Protein AF-A0A937WIR9-F1 (afdb_monomer_lite)

Radius of gyration: 20.34 Å; chains: 1; bounding box: 34×21×72 Å

Secondary structure (DSSP, 8-state):
-TTHHHHHHHHHHHHHHHHHHHHHHHHTT-S-HHHHHHHHHHHHHHHHHHHHHHHHHHHHHHHHHHTT---------

Structure (mmCIF, N/CA/C/O backbone):
data_AF-A0A937WIR9-F1
#
_entry.id   AF-A0A937WIR9-F1
#
loop_
_atom_site.group_PDB
_atom_site.id
_atom_site.type_symbol
_atom_site.label_atom_id
_atom_site.label_alt_id
_atom_site.label_comp_id
_atom_site.label_asym_id
_atom_site.label_entity_id
_atom_site.label_seq_id
_atom_site.pdbx_PDB_ins_code
_atom_site.Cartn_x
_atom_site.Cartn_y
_atom_site.Cartn_z
_atom_site.occupancy
_atom_site.B_iso_or_equiv
_atom_site.auth_seq_id
_atom_site.auth_comp_id
_atom_site.auth_asym_id
_atom_site.auth_atom_id
_atom_site.pdbx_PDB_model_num
ATOM 1 N N . MET A 1 1 ? 20.556 -12.403 -14.921 1.00 52.47 1 MET A N 1
ATOM 2 C CA . MET A 1 1 ? 19.604 -12.680 -13.821 1.00 52.47 1 MET A CA 1
ATOM 3 C C . MET A 1 1 ? 18.575 -11.558 -13.565 1.00 52.47 1 MET A C 1
ATOM 5 O O . MET A 1 1 ? 17.535 -11.868 -13.019 1.00 52.47 1 MET A O 1
ATOM 9 N N . GLY A 1 2 ? 18.736 -10.308 -14.032 1.00 60.94 2 GLY A N 1
ATOM 10 C CA . GLY A 1 2 ? 17.959 -9.152 -13.521 1.00 60.94 2 GLY A CA 1
ATOM 11 C C . GLY A 1 2 ? 16.572 -8.778 -14.096 1.00 60.94 2 GLY A C 1
ATOM 12 O O . GLY A 1 2 ? 16.178 -7.636 -13.919 1.00 60.94 2 GLY A O 1
ATOM 13 N N . LYS A 1 3 ? 15.821 -9.646 -14.800 1.00 60.88 3 LYS A N 1
ATOM 14 C CA . LYS A 1 3 ? 14.445 -9.301 -15.273 1.00 60.88 3 LYS A CA 1
ATOM 15 C C . LYS A 1 3 ? 13.346 -10.118 -14.591 1.00 60.88 3 LYS A C 1
ATOM 17 O O . LYS A 1 3 ? 12.357 -9.559 -14.142 1.00 60.88 3 LYS A O 1
ATOM 22 N N . ILE A 1 4 ? 13.547 -11.431 -14.481 1.00 63.06 4 ILE A N 1
ATOM 23 C CA . ILE A 1 4 ? 12.583 -12.354 -13.858 1.00 63.06 4 ILE A CA 1
ATOM 24 C C . ILE A 1 4 ? 12.423 -12.050 -12.360 1.00 63.06 4 ILE A C 1
ATOM 26 O O . ILE A 1 4 ? 11.323 -12.145 -11.824 1.00 63.06 4 ILE A O 1
ATOM 30 N N . GLU A 1 5 ? 13.509 -11.645 -11.703 1.00 72.12 5 GLU A N 1
ATOM 31 C CA . GLU A 1 5 ? 13.531 -11.305 -10.280 1.00 72.12 5 GLU A CA 1
ATOM 32 C C . GLU A 1 5 ? 12.752 -10.013 -9.982 1.00 72.12 5 GLU A C 1
ATOM 34 O O . GLU A 1 5 ? 11.898 -10.010 -9.098 1.00 72.12 5 GLU A O 1
ATOM 39 N N . ASN A 1 6 ? 12.926 -8.966 -10.800 1.00 75.00 6 ASN A N 1
ATOM 40 C CA . ASN A 1 6 ? 12.196 -7.706 -10.623 1.00 75.00 6 ASN A CA 1
ATOM 41 C C . ASN A 1 6 ? 10.694 -7.864 -10.942 1.00 75.00 6 ASN A C 1
ATOM 43 O O . ASN A 1 6 ? 9.850 -7.304 -10.248 1.00 75.00 6 ASN A O 1
ATOM 47 N N . ASP A 1 7 ? 10.332 -8.672 -11.947 1.00 81.81 7 ASP A N 1
ATOM 48 C CA . ASP A 1 7 ? 8.924 -8.962 -12.266 1.00 81.81 7 ASP A CA 1
ATOM 49 C C . ASP A 1 7 ? 8.250 -9.782 -11.146 1.00 81.81 7 ASP A C 1
ATOM 51 O O . ASP A 1 7 ? 7.057 -9.622 -10.866 1.00 81.81 7 ASP A O 1
ATOM 55 N N . HIS A 1 8 ? 9.005 -10.662 -10.478 1.00 87.50 8 HIS A N 1
ATOM 56 C CA . HIS A 1 8 ? 8.528 -11.394 -9.307 1.00 87.50 8 HIS A CA 1
ATOM 57 C C . HIS A 1 8 ? 8.310 -10.463 -8.108 1.00 87.50 8 HIS A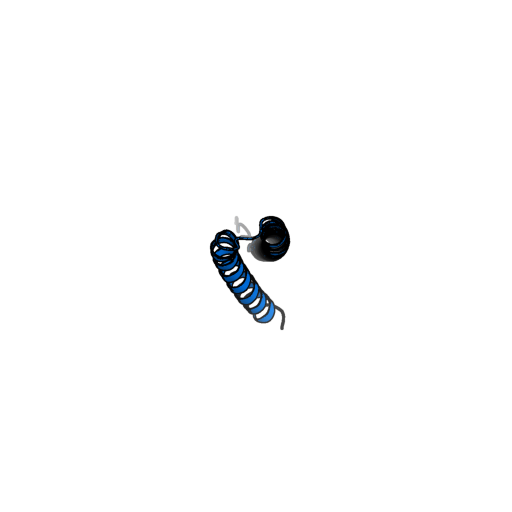 C 1
ATOM 59 O O . HIS A 1 8 ? 7.235 -10.511 -7.507 1.00 87.50 8 HIS A O 1
ATOM 65 N N . GLN A 1 9 ? 9.279 -9.592 -7.805 1.00 86.06 9 GLN A N 1
ATOM 66 C CA . GLN A 1 9 ? 9.164 -8.584 -6.748 1.00 86.06 9 GLN A CA 1
ATOM 67 C C . GLN A 1 9 ? 7.945 -7.681 -6.965 1.00 86.06 9 GLN A C 1
ATOM 69 O O . GLN A 1 9 ? 7.113 -7.576 -6.067 1.00 86.06 9 GLN A O 1
ATOM 74 N N . LEU A 1 10 ? 7.731 -7.165 -8.184 1.00 88.62 10 LEU A N 1
ATOM 75 C CA . LEU A 1 10 ? 6.547 -6.360 -8.505 1.00 88.62 10 LEU A CA 1
ATOM 76 C C . LEU A 1 10 ? 5.235 -7.105 -8.195 1.00 88.62 10 LEU A C 1
ATOM 78 O O . LEU A 1 10 ? 4.298 -6.543 -7.626 1.00 88.62 10 LEU A O 1
ATOM 82 N N . ARG A 1 11 ? 5.142 -8.394 -8.546 1.00 91.12 11 ARG A N 1
ATOM 83 C CA . ARG A 1 11 ? 3.946 -9.203 -8.249 1.00 91.12 11 ARG A CA 1
ATOM 84 C C . ARG A 1 11 ? 3.740 -9.419 -6.752 1.00 91.12 11 ARG A C 1
ATOM 86 O O . ARG A 1 11 ? 2.590 -9.556 -6.329 1.00 91.12 11 ARG A O 1
ATOM 93 N N . VAL A 1 12 ? 4.814 -9.498 -5.970 1.00 93.00 12 VAL A N 1
ATOM 94 C CA . VAL A 1 12 ? 4.748 -9.590 -4.507 1.00 93.00 12 VAL A CA 1
ATOM 95 C C . VAL A 1 12 ? 4.253 -8.266 -3.924 1.00 93.00 12 VAL A C 1
ATOM 97 O O . VAL A 1 12 ? 3.255 -8.287 -3.201 1.00 93.00 12 VAL A O 1
ATOM 100 N N . SER A 1 13 ? 4.841 -7.134 -4.320 1.00 93.19 13 SER A N 1
ATOM 101 C CA . SER A 1 13 ? 4.436 -5.790 -3.882 1.00 93.19 13 SER A CA 1
ATOM 102 C C . SER A 1 13 ? 2.964 -5.507 -4.215 1.00 93.19 13 SER A C 1
ATOM 104 O O . SER A 1 13 ? 2.181 -5.155 -3.336 1.00 93.19 13 SER A O 1
ATOM 106 N N . LEU A 1 14 ? 2.507 -5.827 -5.432 1.00 93.69 14 LEU A N 1
ATOM 107 C CA . LEU A 1 14 ? 1.091 -5.692 -5.813 1.00 93.69 14 LEU A CA 1
ATOM 108 C C . LEU A 1 14 ? 0.140 -6.555 -4.967 1.00 93.69 14 LEU A C 1
ATOM 110 O O . LEU A 1 14 ? -0.983 -6.145 -4.670 1.00 93.69 14 LEU A O 1
ATOM 114 N N . LYS A 1 15 ? 0.548 -7.774 -4.589 1.00 95.88 15 LYS A N 1
ATOM 115 C CA . LYS A 1 15 ? -0.259 -8.619 -3.693 1.00 95.88 15 LYS A CA 1
ATOM 116 C C . LYS A 1 15 ? -0.309 -8.044 -2.279 1.00 95.88 15 LYS A C 1
ATOM 118 O O . LYS A 1 15 ? -1.354 -8.154 -1.641 1.00 95.88 15 LYS A O 1
ATOM 123 N N . ALA A 1 16 ? 0.787 -7.458 -1.802 1.00 95.56 16 ALA A N 1
ATOM 124 C CA . ALA A 1 16 ? 0.841 -6.803 -0.503 1.00 95.56 16 ALA A CA 1
ATOM 125 C C . ALA A 1 16 ? -0.077 -5.570 -0.465 1.00 95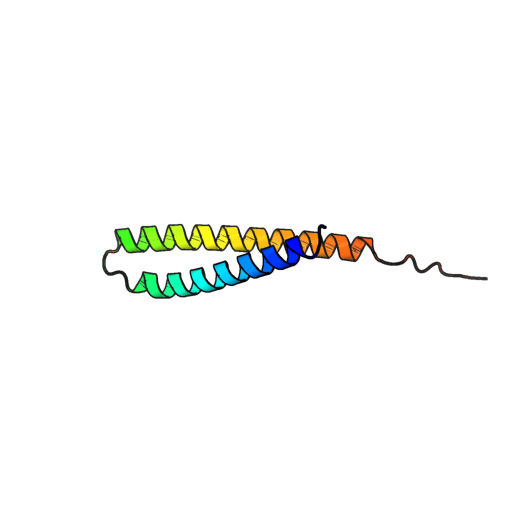.56 16 ALA A C 1
ATOM 127 O O . ALA A 1 16 ? -0.935 -5.508 0.411 1.00 95.56 16 ALA A O 1
ATOM 128 N N . ALA A 1 17 ? -0.015 -4.688 -1.471 1.00 95.25 17 ALA A N 1
ATOM 129 C CA . ALA A 1 17 ? -0.903 -3.523 -1.587 1.00 95.25 17 ALA A CA 1
ATOM 130 C C . ALA A 1 17 ? -2.389 -3.908 -1.514 1.00 95.25 17 ALA A C 1
ATOM 132 O O . ALA A 1 17 ? -3.148 -3.360 -0.717 1.00 95.25 17 ALA A O 1
ATOM 133 N N . LYS A 1 18 ? -2.802 -4.933 -2.275 1.00 95.62 18 LYS A N 1
ATOM 134 C CA . LYS A 1 18 ? -4.187 -5.437 -2.246 1.00 95.62 18 LYS A CA 1
ATOM 135 C C . LYS A 1 18 ? -4.608 -5.941 -0.865 1.00 95.62 18 LYS A C 1
ATOM 137 O O . LYS A 1 18 ? -5.748 -5.745 -0.460 1.00 95.62 18 LYS A O 1
ATOM 142 N N . ARG A 1 19 ? -3.708 -6.615 -0.143 1.00 96.31 19 ARG A N 1
ATOM 143 C CA . ARG A 1 19 ? -3.989 -7.096 1.218 1.00 96.31 19 ARG A CA 1
ATOM 144 C C . ARG A 1 19 ? -4.112 -5.943 2.206 1.00 96.31 19 ARG A C 1
ATOM 146 O O . ARG A 1 19 ? -4.999 -5.993 3.046 1.00 96.31 19 ARG A O 1
ATOM 153 N N . LEU A 1 20 ? -3.267 -4.921 2.088 1.00 96.25 20 LEU A N 1
ATOM 154 C CA . LEU A 1 20 ? -3.324 -3.731 2.939 1.00 96.25 20 LEU A CA 1
ATOM 155 C C . LEU A 1 20 ? -4.603 -2.924 2.696 1.00 96.25 20 LEU A C 1
ATOM 157 O O . LEU A 1 20 ? -5.251 -2.528 3.656 1.00 96.25 20 LEU A O 1
ATOM 161 N N . GLN A 1 21 ? -5.040 -2.782 1.442 1.00 94.12 21 GLN A N 1
ATOM 162 C CA . GLN A 1 21 ? -6.338 -2.169 1.128 1.00 94.12 21 GLN A CA 1
ATOM 163 C C . GLN A 1 21 ? -7.507 -2.918 1.783 1.00 94.12 21 GLN A C 1
ATOM 165 O O . GLN A 1 21 ? -8.386 -2.296 2.368 1.00 94.12 21 GLN A O 1
ATOM 170 N N . LEU A 1 22 ? -7.500 -4.255 1.753 1.00 94.88 22 LEU A N 1
ATOM 171 C CA . LEU A 1 22 ? -8.505 -5.049 2.472 1.00 94.88 22 LEU A CA 1
ATOM 172 C C . LEU A 1 22 ? -8.382 -4.903 3.997 1.00 94.88 22 LEU A C 1
ATOM 174 O O . LEU A 1 22 ? -9.393 -4.891 4.696 1.00 94.88 22 LEU A O 1
ATOM 178 N N . ALA A 1 23 ? -7.159 -4.786 4.519 1.00 95.19 23 ALA A N 1
ATOM 179 C CA . ALA A 1 23 ? -6.921 -4.575 5.942 1.00 95.19 23 ALA A CA 1
ATOM 180 C C . ALA A 1 23 ? -7.490 -3.232 6.422 1.00 95.19 23 ALA A C 1
ATOM 182 O O . ALA A 1 23 ? -8.096 -3.206 7.488 1.00 95.19 23 ALA A O 1
ATOM 183 N N . LEU A 1 24 ? -7.384 -2.158 5.628 1.00 93.75 24 LEU A N 1
ATOM 184 C CA . LEU A 1 24 ? -7.990 -0.856 5.944 1.00 93.75 24 LEU A CA 1
ATOM 185 C C . LEU A 1 24 ? -9.504 -0.960 6.159 1.00 93.75 24 LEU A C 1
ATOM 187 O O . LEU A 1 24 ? -10.027 -0.386 7.111 1.0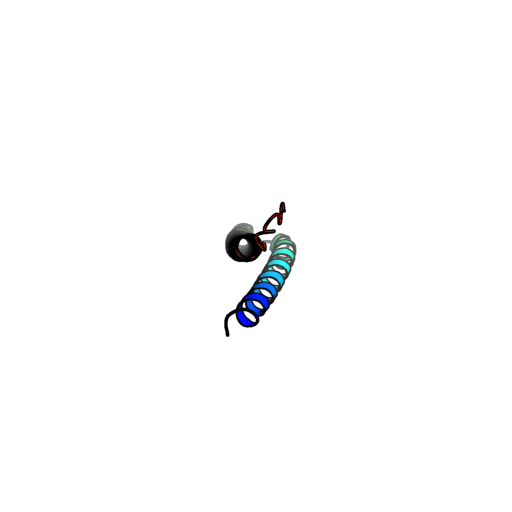0 93.75 24 LEU A O 1
ATOM 191 N N . GLU A 1 25 ? -10.213 -1.746 5.344 1.00 93.50 25 GLU A N 1
ATOM 192 C CA . GLU A 1 25 ? -11.647 -1.990 5.557 1.00 93.50 25 GLU A CA 1
ATOM 193 C C . GLU A 1 25 ? -11.922 -2.741 6.868 1.00 93.50 25 GLU A C 1
ATOM 195 O O . GLU A 1 25 ? -12.877 -2.426 7.578 1.00 93.50 25 GLU A O 1
ATOM 200 N N . GLY A 1 26 ? -11.060 -3.695 7.233 1.00 94.19 26 GLY A N 1
ATOM 201 C CA . GLY A 1 26 ? -11.142 -4.394 8.516 1.00 94.19 26 GLY A CA 1
ATOM 202 C C . GLY A 1 26 ? -10.850 -3.486 9.714 1.00 94.19 26 GLY A C 1
ATOM 203 O O . GLY A 1 26 ? -11.522 -3.585 10.739 1.00 94.19 26 GLY A O 1
ATOM 204 N N . ILE A 1 27 ? -9.896 -2.563 9.587 1.00 96.50 27 ILE A N 1
ATOM 205 C CA . ILE A 1 27 ? -9.484 -1.648 10.660 1.00 96.50 27 ILE A CA 1
ATOM 206 C C . ILE A 1 27 ? -10.624 -0.710 11.075 1.00 96.50 27 ILE A C 1
ATOM 208 O O . ILE 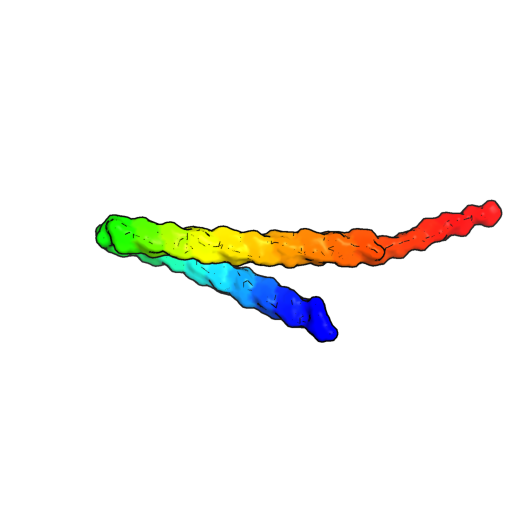A 1 27 ? -10.796 -0.459 12.268 1.00 96.50 27 ILE A O 1
ATOM 212 N N . LYS A 1 28 ? -11.491 -0.299 10.139 1.00 92.50 28 LYS A N 1
ATOM 213 C CA . LYS A 1 28 ? -12.691 0.510 10.435 1.00 92.50 28 LYS A CA 1
ATOM 214 C C . LYS A 1 28 ? -13.626 -0.146 11.458 1.00 92.50 28 LYS A C 1
ATOM 216 O O . LYS A 1 28 ? -14.406 0.544 12.109 1.00 92.50 28 LYS A O 1
ATOM 221 N N . THR A 1 29 ? -13.547 -1.470 11.615 1.00 95.06 29 THR A N 1
ATOM 222 C CA . THR A 1 29 ? -14.355 -2.232 12.580 1.00 95.06 29 THR A CA 1
ATOM 223 C C . THR A 1 29 ? -13.764 -2.262 13.994 1.00 95.06 29 THR A C 1
ATOM 225 O O . THR A 1 29 ? -14.438 -2.704 14.924 1.00 95.06 29 THR A O 1
ATOM 228 N N . ILE A 1 30 ? -12.531 -1.775 14.189 1.00 96.25 30 ILE A N 1
ATOM 229 C CA . ILE A 1 30 ? -11.885 -1.724 15.504 1.00 96.25 30 ILE A CA 1
ATOM 230 C C . ILE A 1 30 ? -12.611 -0.687 16.383 1.00 96.25 30 ILE A C 1
ATOM 232 O O . ILE A 1 30 ? -12.686 0.492 16.016 1.00 96.25 30 ILE A O 1
ATOM 236 N N . PRO A 1 31 ? -13.136 -1.090 17.558 1.00 95.69 31 PRO A N 1
ATOM 237 C CA . PRO A 1 31 ? -13.964 -0.217 18.391 1.00 95.69 31 PRO A CA 1
ATOM 238 C C . PRO A 1 31 ? -13.149 0.833 19.154 1.00 95.69 31 PRO A C 1
ATOM 240 O O . PRO A 1 31 ? -13.636 1.935 19.392 1.00 95.69 31 PRO A O 1
ATOM 243 N N . ASN A 1 32 ? -11.911 0.509 19.533 1.00 98.06 32 ASN A N 1
ATOM 244 C CA . ASN A 1 32 ? -11.021 1.442 20.215 1.00 98.06 32 ASN A CA 1
ATOM 245 C C . ASN A 1 32 ? -10.419 2.423 19.197 1.00 98.06 32 ASN A C 1
ATOM 247 O O . ASN A 1 32 ? -9.723 1.996 18.277 1.00 98.06 32 ASN A O 1
ATOM 251 N N . SER A 1 33 ? -10.688 3.720 19.365 1.00 96.94 33 SER A N 1
ATOM 252 C CA . SER A 1 33 ? -10.256 4.770 18.435 1.00 96.94 33 SER A CA 1
ATOM 253 C C . SER A 1 33 ? -8.744 4.901 18.323 1.00 96.94 33 SER A C 1
ATOM 255 O O . SER A 1 33 ? -8.248 5.094 17.221 1.00 96.94 33 SER A O 1
ATOM 257 N N . ASP A 1 34 ? -8.021 4.764 19.431 1.00 97.88 34 ASP A N 1
ATOM 258 C CA . ASP A 1 34 ? -6.576 4.992 19.471 1.00 97.88 34 ASP A CA 1
ATOM 259 C C . ASP A 1 34 ? -5.847 3.833 18.788 1.00 97.88 34 ASP A C 1
ATOM 261 O O . ASP A 1 34 ? -4.978 4.039 17.943 1.00 97.88 34 ASP A O 1
ATOM 265 N N . ILE A 1 35 ? -6.278 2.600 19.076 1.00 97.19 35 ILE A N 1
ATOM 266 C CA . ILE A 1 35 ? -5.781 1.399 18.393 1.00 97.19 35 ILE A CA 1
ATOM 267 C C . ILE A 1 35 ? -6.147 1.449 16.909 1.00 97.19 35 ILE A C 1
ATOM 269 O O . ILE A 1 35 ? -5.307 1.138 16.067 1.00 97.19 35 ILE A O 1
ATOM 273 N N . ARG A 1 36 ? -7.379 1.858 16.574 1.00 97.88 36 ARG A N 1
ATOM 274 C CA . ARG A 1 36 ? -7.810 2.004 15.181 1.00 97.88 36 ARG A CA 1
ATOM 275 C C . ARG A 1 36 ? -6.909 2.986 14.440 1.00 97.88 36 ARG A C 1
ATOM 277 O O . ARG A 1 36 ? -6.357 2.598 13.419 1.00 97.88 36 ARG A O 1
ATOM 284 N N . GLN A 1 37 ? -6.700 4.186 14.981 1.00 97.56 37 GLN A N 1
ATOM 285 C CA . GLN A 1 37 ? -5.846 5.201 14.364 1.00 97.56 37 GLN A CA 1
ATOM 286 C C . GLN A 1 37 ? -4.419 4.682 14.158 1.00 97.56 37 GLN A C 1
ATOM 288 O O . GLN A 1 37 ? -3.892 4.762 13.055 1.00 97.56 37 GLN A O 1
ATOM 293 N N . MET A 1 38 ? -3.820 4.049 15.174 1.00 98.12 38 MET A N 1
ATOM 294 C CA . MET A 1 38 ? -2.484 3.454 15.044 1.00 98.12 38 MET A CA 1
ATOM 295 C C . MET A 1 38 ? -2.410 2.403 13.926 1.00 98.12 38 MET A C 1
ATOM 297 O O . MET A 1 38 ? -1.415 2.331 13.196 1.00 98.12 38 MET A O 1
ATOM 301 N N . CYS A 1 39 ? -3.445 1.571 13.789 1.00 97.50 39 CYS A N 1
ATOM 302 C CA . CYS A 1 39 ? -3.533 0.585 12.718 1.00 97.50 39 CYS A CA 1
ATOM 303 C C . CYS A 1 39 ? -3.730 1.238 11.342 1.00 97.50 39 CYS A C 1
ATOM 305 O O . CYS A 1 39 ? -3.105 0.783 10.381 1.00 97.50 39 CYS A O 1
ATOM 307 N N . GLU A 1 40 ? -4.563 2.278 11.236 1.00 96.75 40 GLU A N 1
ATOM 308 C CA . GLU A 1 40 ? -4.781 3.047 10.000 1.00 96.75 40 GLU A CA 1
ATOM 309 C C . GLU A 1 40 ? -3.481 3.708 9.540 1.00 96.75 40 GLU A C 1
ATOM 311 O O . GLU A 1 40 ? -3.085 3.519 8.389 1.00 96.75 40 GLU A O 1
ATOM 316 N N . ASP A 1 41 ? -2.770 4.381 10.445 1.00 97.12 41 ASP A N 1
ATOM 317 C CA . ASP A 1 41 ? -1.504 5.062 10.160 1.00 97.12 41 ASP A CA 1
ATOM 318 C C . ASP A 1 41 ? -0.437 4.066 9.688 1.00 97.12 41 ASP A C 1
ATOM 320 O O . ASP A 1 41 ? 0.192 4.251 8.646 1.00 97.12 41 ASP A O 1
ATOM 324 N N . SER A 1 42 ? -0.277 2.953 10.414 1.00 97.50 42 SER A N 1
ATOM 325 C CA . SER A 1 42 ? 0.709 1.918 10.071 1.00 97.50 42 SER A CA 1
ATOM 326 C C . SER A 1 42 ? 0.402 1.259 8.725 1.00 97.50 42 SER A C 1
ATOM 328 O O . SER A 1 42 ? 1.304 0.986 7.932 1.00 97.50 42 SER A O 1
ATOM 330 N N . THR A 1 43 ? -0.876 0.988 8.457 1.00 97.56 43 THR A N 1
ATOM 331 C CA . THR A 1 43 ? -1.309 0.341 7.212 1.00 97.56 43 THR A CA 1
ATOM 332 C C . THR A 1 43 ? -1.162 1.280 6.023 1.00 97.56 43 THR A C 1
ATOM 334 O O . THR A 1 43 ? -0.690 0.849 4.971 1.00 97.56 43 THR A O 1
ATOM 337 N N . SER A 1 44 ? -1.503 2.557 6.200 1.00 95.38 44 SER A N 1
ATOM 338 C CA . SER A 1 44 ? -1.352 3.591 5.173 1.00 95.38 44 SER A CA 1
ATOM 339 C C . SER A 1 44 ? 0.121 3.820 4.840 1.00 95.38 44 SER A C 1
ATOM 341 O O . SER A 1 44 ? 0.487 3.773 3.671 1.00 95.38 44 SER A O 1
ATOM 343 N N . PHE A 1 45 ? 0.993 3.912 5.849 1.00 96.50 45 PHE A N 1
ATOM 344 C CA . PHE A 1 45 ? 2.440 4.033 5.643 1.00 96.50 45 PHE A CA 1
ATOM 345 C C . PHE A 1 45 ? 3.031 2.861 4.838 1.00 96.50 45 PHE A C 1
ATOM 347 O O . PHE A 1 45 ? 3.837 3.053 3.921 1.00 96.50 45 PHE A O 1
ATOM 354 N N . MET A 1 46 ? 2.627 1.625 5.156 1.00 96.50 46 MET A N 1
ATOM 355 C CA . MET A 1 46 ? 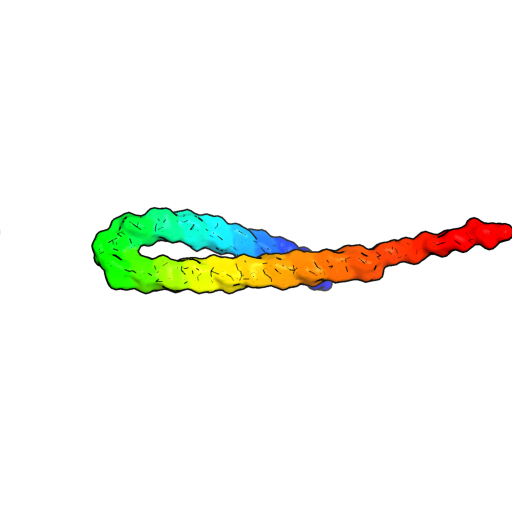3.051 0.451 4.386 1.00 96.50 46 MET A CA 1
ATOM 356 C C . MET A 1 46 ? 2.530 0.491 2.945 1.00 96.50 46 MET A C 1
ATOM 358 O O . MET A 1 46 ? 3.262 0.121 2.026 1.00 96.50 46 MET A O 1
ATOM 362 N N . LEU A 1 47 ? 1.283 0.929 2.741 1.00 95.88 47 LEU A N 1
ATOM 363 C CA . LEU A 1 47 ? 0.683 1.032 1.413 1.00 95.88 47 LEU A CA 1
ATOM 364 C C . LEU A 1 47 ? 1.426 2.064 0.553 1.00 95.88 47 LEU A C 1
ATOM 366 O O . LEU A 1 47 ? 1.841 1.719 -0.549 1.00 95.88 47 LEU A O 1
ATOM 370 N N . GLU A 1 48 ? 1.686 3.259 1.085 1.00 95.56 48 GLU A N 1
ATOM 371 C CA . GLU A 1 48 ? 2.456 4.315 0.410 1.00 95.56 48 GLU A CA 1
ATOM 372 C C . GLU A 1 48 ? 3.871 3.850 0.037 1.00 95.56 48 GLU A C 1
ATOM 374 O O . GLU A 1 48 ? 4.358 4.112 -1.064 1.00 95.56 48 GLU A O 1
ATOM 379 N N . THR A 1 49 ? 4.532 3.107 0.932 1.00 95.81 49 THR A N 1
ATOM 380 C CA . THR A 1 49 ? 5.867 2.550 0.664 1.00 95.81 49 THR A CA 1
ATOM 381 C C . THR A 1 49 ? 5.836 1.596 -0.531 1.00 95.81 49 THR A C 1
ATOM 383 O O . THR A 1 49 ? 6.680 1.689 -1.422 1.00 95.81 49 THR A O 1
ATOM 386 N N . ILE A 1 50 ? 4.841 0.708 -0.582 1.00 95.56 50 ILE A N 1
ATOM 387 C CA . ILE A 1 50 ? 4.669 -0.246 -1.683 1.00 95.56 50 ILE A CA 1
ATOM 388 C C . ILE A 1 50 ? 4.308 0.466 -2.991 1.00 95.56 50 ILE A C 1
ATOM 390 O O . ILE A 1 50 ? 4.801 0.086 -4.052 1.00 95.56 50 ILE A O 1
ATOM 394 N N . GLU A 1 51 ? 3.449 1.482 -2.939 1.00 93.44 51 GLU A N 1
ATOM 395 C CA . GLU A 1 51 ? 3.075 2.269 -4.117 1.00 93.44 51 GLU A CA 1
ATOM 396 C C . GLU A 1 51 ? 4.293 2.969 -4.725 1.00 93.44 51 GLU A C 1
ATOM 398 O O . GLU A 1 51 ? 4.486 2.896 -5.941 1.00 93.44 51 GLU A O 1
ATOM 403 N N . ARG A 1 52 ? 5.176 3.529 -3.887 1.00 94.75 52 ARG A N 1
ATOM 404 C CA . ARG A 1 52 ? 6.442 4.118 -4.340 1.00 94.75 52 ARG A CA 1
ATOM 405 C C . ARG A 1 52 ? 7.358 3.091 -5.008 1.00 94.75 52 ARG A C 1
ATOM 407 O O . ARG A 1 52 ? 7.879 3.356 -6.085 1.00 94.75 52 ARG A O 1
ATOM 414 N N . GLU A 1 53 ? 7.531 1.907 -4.418 1.00 91.00 53 GLU A N 1
ATOM 415 C CA . GLU A 1 53 ? 8.347 0.835 -5.021 1.00 91.00 53 GLU A CA 1
ATOM 416 C C . GLU A 1 53 ? 7.821 0.413 -6.403 1.00 91.00 53 GLU A C 1
ATOM 418 O O . GLU A 1 53 ? 8.592 0.168 -7.336 1.00 91.00 53 GLU A O 1
ATOM 423 N N . ILE A 1 54 ? 6.495 0.333 -6.551 1.00 91.00 54 ILE A N 1
ATOM 424 C CA . ILE A 1 54 ? 5.850 0.015 -7.828 1.00 91.00 54 ILE A CA 1
ATOM 425 C C . ILE A 1 54 ? 6.114 1.129 -8.847 1.00 91.00 54 ILE A C 1
ATOM 427 O O . ILE A 1 54 ? 6.462 0.832 -9.992 1.00 91.00 54 ILE A O 1
ATOM 431 N N . GLU A 1 55 ? 5.967 2.394 -8.450 1.00 91.94 55 GLU A N 1
ATOM 432 C CA . GLU A 1 55 ? 6.223 3.548 -9.314 1.00 91.94 55 GLU A CA 1
ATOM 433 C C . GLU A 1 55 ? 7.681 3.584 -9.797 1.00 91.94 55 GLU A C 1
ATOM 435 O O . GLU A 1 55 ? 7.928 3.696 -11.001 1.00 91.94 55 GLU A O 1
ATOM 440 N N . GLU A 1 56 ? 8.645 3.392 -8.896 1.00 90.88 56 GLU A N 1
ATOM 441 C CA . GLU A 1 56 ? 10.075 3.332 -9.220 1.00 90.88 56 GLU A CA 1
ATOM 442 C C . GLU A 1 56 ? 10.384 2.223 -10.237 1.00 90.88 56 GLU A C 1
ATOM 444 O O . GLU A 1 56 ? 11.069 2.463 -11.239 1.00 90.88 56 GLU A O 1
ATOM 449 N N . TYR A 1 57 ? 9.821 1.025 -10.044 1.00 88.19 57 TYR A N 1
ATOM 450 C CA . TYR A 1 57 ? 9.963 -0.070 -11.004 1.00 88.19 57 TYR A CA 1
ATOM 451 C C . TYR A 1 57 ? 9.387 0.307 -12.382 1.00 88.19 57 TYR A C 1
ATOM 453 O O . TYR A 1 57 ? 10.012 0.044 -13.416 1.00 88.19 57 TYR A O 1
ATOM 461 N N . LEU A 1 58 ? 8.200 0.924 -12.426 1.00 87.38 58 LEU A N 1
ATOM 462 C CA . LEU A 1 58 ? 7.549 1.310 -13.682 1.00 87.38 58 LEU A CA 1
ATOM 463 C C . LEU A 1 58 ? 8.353 2.379 -14.430 1.00 87.38 58 LEU A C 1
ATOM 465 O O . LEU A 1 58 ? 8.537 2.264 -15.646 1.00 87.38 58 LEU A O 1
ATOM 469 N N . LEU A 1 59 ? 8.886 3.373 -13.715 1.00 89.06 59 LEU A N 1
ATOM 470 C CA . LEU A 1 59 ? 9.766 4.397 -14.278 1.00 89.06 59 LEU A CA 1
ATOM 471 C C . LEU A 1 59 ? 11.047 3.779 -14.848 1.00 89.06 59 LEU A C 1
ATOM 473 O O . LEU A 1 59 ? 11.431 4.083 -15.982 1.00 89.06 59 LEU A O 1
ATOM 477 N N . GLN A 1 60 ? 11.668 2.844 -14.123 1.00 87.50 60 GLN A N 1
ATOM 478 C CA . GLN A 1 60 ? 12.840 2.119 -14.610 1.00 87.50 60 GLN A CA 1
ATOM 479 C C . GLN A 1 60 ? 12.522 1.331 -15.891 1.00 87.50 60 GLN A C 1
ATOM 481 O O . GLN A 1 60 ? 13.284 1.380 -16.862 1.00 87.50 60 GLN A O 1
ATOM 486 N N . LYS A 1 61 ? 11.366 0.657 -15.955 1.00 84.19 61 LYS A N 1
ATOM 487 C CA . LYS A 1 61 ? 10.924 -0.057 -17.164 1.00 84.19 61 LYS A CA 1
ATOM 488 C C . LYS A 1 61 ? 10.629 0.862 -18.344 1.00 84.19 61 LYS A C 1
ATOM 490 O O . LYS A 1 61 ? 10.970 0.511 -19.479 1.00 84.19 61 LYS A O 1
ATOM 495 N N . ALA A 1 62 ? 10.043 2.031 -18.109 1.00 83.56 62 ALA A N 1
ATOM 496 C CA . ALA A 1 62 ? 9.822 3.025 -19.155 1.00 83.56 62 ALA A CA 1
ATOM 497 C C . ALA A 1 62 ? 11.154 3.539 -19.736 1.00 83.56 62 ALA A C 1
ATOM 499 O O . ALA A 1 62 ? 11.295 3.646 -20.961 1.00 83.56 62 ALA A O 1
ATOM 500 N N . ALA A 1 63 ? 12.157 3.771 -18.881 1.00 84.00 63 ALA A N 1
ATOM 501 C CA . ALA A 1 63 ? 13.501 4.173 -19.295 1.00 84.00 63 ALA A CA 1
ATOM 502 C C . ALA A 1 63 ? 14.221 3.073 -20.102 1.00 84.00 63 ALA A C 1
ATOM 504 O O . ALA A 1 63 ? 14.747 3.347 -21.183 1.00 84.00 63 ALA A O 1
ATOM 505 N N . GLU A 1 64 ? 14.174 1.813 -19.647 1.00 82.94 64 GLU A N 1
ATOM 506 C CA . GLU A 1 64 ? 14.728 0.654 -20.373 1.00 82.94 64 GLU A CA 1
ATOM 507 C C . GLU A 1 64 ? 14.096 0.472 -21.764 1.00 82.94 64 GLU A C 1
ATOM 509 O O . GLU A 1 64 ? 14.771 0.074 -22.717 1.00 82.94 64 GLU A O 1
ATOM 514 N N . THR A 1 65 ? 12.793 0.740 -21.883 1.00 75.50 65 THR A N 1
ATOM 515 C CA . THR A 1 65 ? 12.048 0.606 -23.145 1.00 75.50 65 THR A CA 1
ATOM 516 C C . THR A 1 65 ? 12.379 1.748 -24.106 1.00 75.50 65 THR A C 1
ATOM 518 O O . THR A 1 65 ? 12.575 1.513 -25.299 1.00 75.50 65 THR A O 1
ATOM 521 N N . SER A 1 66 ? 12.523 2.970 -23.590 1.00 72.56 66 SER A N 1
ATOM 522 C CA . SER A 1 66 ? 12.881 4.155 -24.382 1.00 72.56 66 SER A CA 1
ATOM 523 C C . SER A 1 66 ? 14.316 4.092 -24.918 1.00 72.56 66 SER A C 1
ATOM 525 O O . SER A 1 66 ? 14.566 4.512 -26.047 1.00 72.56 66 SER A O 1
ATOM 527 N N . ALA A 1 67 ? 15.246 3.494 -24.165 1.00 65.75 67 ALA A N 1
ATOM 528 C CA . ALA A 1 67 ? 16.634 3.290 -24.588 1.00 65.75 67 ALA A CA 1
ATOM 529 C C . ALA A 1 67 ? 16.804 2.242 -25.710 1.00 65.75 67 ALA A C 1
ATOM 531 O O . ALA A 1 67 ? 17.841 2.207 -26.365 1.00 65.75 67 ALA A O 1
ATOM 532 N N . LYS A 1 68 ? 15.801 1.387 -25.954 1.00 61.53 68 LYS A N 1
ATOM 533 C CA . LYS A 1 68 ? 15.842 0.328 -26.982 1.00 61.53 68 LYS A CA 1
ATOM 534 C C . LYS A 1 68 ? 15.211 0.725 -28.318 1.00 61.53 68 LYS A C 1
ATOM 536 O O . LYS A 1 68 ? 15.030 -0.144 -29.170 1.00 61.53 68 LYS A O 1
ATOM 541 N N . LYS A 1 69 ? 14.863 2.001 -28.525 1.00 52.41 69 LYS A N 1
ATOM 542 C CA . LYS A 1 69 ? 14.296 2.466 -29.799 1.00 52.41 69 LYS A CA 1
ATOM 543 C C . LYS A 1 69 ? 15.332 2.237 -30.917 1.00 52.41 69 LYS A C 1
ATOM 545 O O . LYS A 1 69 ? 16.403 2.838 -30.851 1.00 52.41 69 LYS A O 1
ATOM 550 N N . PRO A 1 70 ? 15.068 1.378 -31.920 1.00 51.88 70 PRO A N 1
ATOM 551 C CA . PRO A 1 70 ? 16.003 1.185 -33.017 1.00 51.88 70 PRO A CA 1
ATOM 552 C C . PRO A 1 70 ? 16.093 2.493 -33.800 1.00 51.88 70 PRO A C 1
ATOM 554 O O . PRO A 1 70 ? 15.077 3.049 -34.224 1.00 51.88 70 PRO A O 1
ATOM 557 N N . SER A 1 71 ? 17.311 3.002 -33.962 1.00 57.72 71 SER A N 1
ATOM 558 C CA . SER A 1 71 ? 17.621 4.092 -34.877 1.00 57.72 71 SER A CA 1
ATOM 559 C C . SER A 1 71 ? 17.215 3.629 -36.274 1.00 57.72 71 SER A C 1
ATOM 561 O O . SER A 1 71 ? 17.910 2.831 -36.896 1.00 57.72 71 SER A O 1
ATOM 563 N N . ILE A 1 72 ? 16.057 4.076 -36.759 1.00 60.56 72 ILE A N 1
ATOM 564 C CA . ILE A 1 72 ? 15.688 3.897 -38.160 1.00 60.56 72 ILE A CA 1
ATOM 565 C C . ILE A 1 72 ? 16.652 4.795 -38.939 1.00 60.56 72 ILE A C 1
ATOM 567 O O . ILE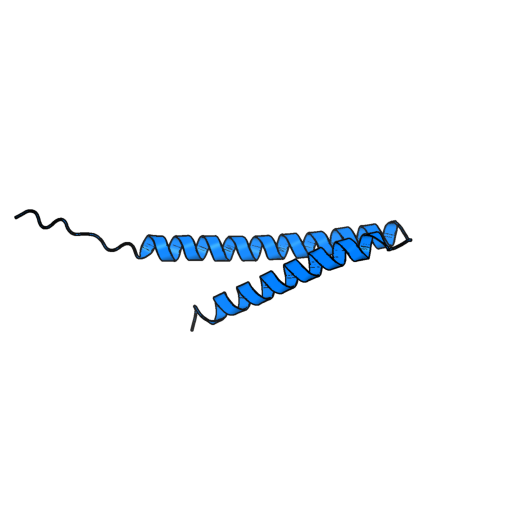 A 1 72 ? 16.451 6.005 -39.023 1.00 60.56 72 ILE A O 1
ATOM 571 N N . GLN A 1 73 ? 17.753 4.222 -39.432 1.00 56.59 73 GLN A N 1
ATOM 572 C CA . GLN A 1 73 ? 18.582 4.866 -40.444 1.00 56.59 73 GLN A CA 1
ATOM 573 C C . GLN A 1 73 ? 17.697 5.067 -41.673 1.00 56.59 73 GLN A C 1
ATOM 575 O O . GLN A 1 73 ? 17.303 4.106 -42.333 1.00 56.59 73 GLN A O 1
ATOM 580 N N . ALA A 1 74 ? 17.358 6.322 -41.956 1.00 55.59 74 ALA A N 1
ATOM 581 C CA . ALA A 1 74 ? 16.836 6.707 -43.251 1.00 55.59 74 ALA A CA 1
ATOM 582 C C . ALA A 1 74 ? 17.940 6.440 -44.284 1.00 55.59 74 ALA A C 1
ATOM 584 O O . ALA A 1 74 ? 18.905 7.195 -44.388 1.00 55.59 74 ALA A O 1
ATOM 585 N N . ALA A 1 75 ? 17.823 5.326 -45.004 1.00 56.53 75 ALA A N 1
ATOM 586 C CA . ALA A 1 75 ? 18.540 5.125 -46.249 1.00 56.53 75 ALA A CA 1
ATOM 587 C C . ALA A 1 75 ? 17.884 6.029 -47.301 1.00 56.53 75 ALA A C 1
ATOM 589 O O . ALA A 1 75 ? 16.921 5.635 -47.954 1.00 56.53 75 ALA A O 1
ATOM 590 N N . SER A 1 76 ? 18.375 7.260 -47.414 1.00 58.00 76 SER A N 1
ATOM 591 C CA . SER A 1 76 ? 18.139 8.093 -48.590 1.00 58.00 76 SER A CA 1
ATOM 592 C C . SER A 1 76 ? 19.326 7.882 -49.520 1.00 58.00 76 SER A C 1
ATOM 594 O O . SER A 1 76 ? 20.452 8.242 -49.167 1.00 58.00 76 SER A O 1
ATOM 596 N N . GLY A 1 77 ? 19.063 7.183 -50.626 1.00 49.28 77 GLY A N 1
ATOM 597 C CA . GLY A 1 77 ? 19.999 6.997 -51.736 1.00 49.28 77 GLY A CA 1
ATOM 598 C C . GLY A 1 77 ? 20.114 8.214 -52.640 1.00 49.28 77 GLY A C 1
ATOM 599 O O . GLY A 1 77 ? 19.641 9.304 -52.247 1.00 49.28 77 GLY A O 1
#

Foldseek 3Di:
DPPVVLVVVLVVLVVLLVVLVVVLVVLVPDPDPVVSVVSNVVSVVSNVVSVVSNVVSVVVVVVVVVVPPDPPPPPDD

Sequence (77 aa):
MGKIENDHQLRVSLKAAKRLQLALEGIKTIPNSDIRQMCEDSTSFMLETIEREIEEYLLQKAAETSAKKPSIQAASG

pLDDT: mean 85.34, std 14.95, range [49.28, 98.12]